Protein AF-A0A075G459-F1 (afdb_monomer)

Sequence (72 aa):
MLAKIGGPGRFELPDIARDSLNLERVDMERLQVEGKSNLTLAETCPACFHVYGDSEEQRCPDCGSSRPMVQA

Foldseek 3Di:
DQVVVPHDADWDQPDDDVPDTDTDGDDCPPPPPPDPQVWDFDQADPPPGDGQPPHPDQADPPPRHGTDIDGD

Radius of gyration: 18.06 Å; Cα contacts (8 Å, |Δi|>4): 76; chains: 1; bounding box: 34×26×40 Å

Mean predicted aligned error: 13.01 Å

Solvent-accessible surface area (backbone atoms only — not comparable to full-atom values): 4972 Å² total; per-residue (Å²): 113,52,73,81,72,76,40,92,77,68,65,48,66,91,55,87,50,91,99,48,85,54,78,45,80,59,77,81,70,79,72,72,71,86,70,85,64,62,65,37,74,52,59,50,39,93,87,78,64,51,72,52,73,92,58,84,69,60,47,41,88,89,79,65,46,74,55,53,75,35,79,105

Organism: NCBI:txid1457814

Secondary structure (DSSP, 8-state):
-GGGGTSS--EE---EETTEE--EEPP------S----EEE-SB-TTT--B-TT---SB-TTT-PBPPEEE-

pLDDT: mean 78.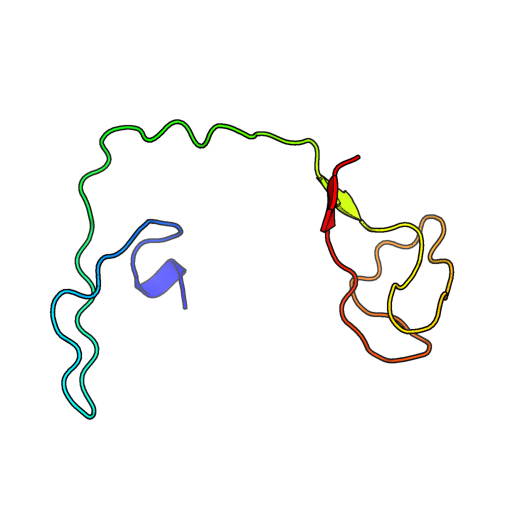3, std 16.35, range [49.0, 97.56]

Structure (mmCIF, N/CA/C/O backbone):
data_AF-A0A075G459-F1
#
_entry.id   AF-A0A075G459-F1
#
loop_
_atom_site.group_PDB
_atom_site.id
_atom_site.type_symbol
_atom_site.label_atom_id
_atom_site.label_alt_id
_atom_site.label_comp_id
_atom_site.label_asym_id
_atom_site.label_entity_id
_atom_site.label_seq_id
_atom_site.pdbx_PDB_ins_code
_atom_site.Cartn_x
_atom_site.Cartn_y
_atom_site.Cartn_z
_atom_site.occupancy
_atom_site.B_iso_or_equiv
_atom_site.auth_seq_id
_atom_site.auth_comp_id
_atom_site.auth_asym_id
_atom_site.auth_atom_id
_atom_site.pdbx_PDB_model_num
ATOM 1 N N . MET A 1 1 ? -16.879 4.942 5.182 1.00 53.69 1 MET A N 1
ATOM 2 C CA . MET A 1 1 ? -17.008 4.368 6.542 1.00 53.69 1 MET A CA 1
ATOM 3 C C . MET A 1 1 ? -16.308 5.244 7.579 1.00 53.69 1 MET A C 1
ATOM 5 O O . MET A 1 1 ? -17.000 5.747 8.448 1.00 53.69 1 MET A O 1
ATOM 9 N N . LEU A 1 2 ? -15.012 5.554 7.422 1.00 53.53 2 LEU A N 1
ATOM 10 C CA . LEU A 1 2 ? -14.243 6.435 8.327 1.00 53.53 2 LEU A CA 1
ATOM 11 C C . LEU A 1 2 ? -14.857 7.837 8.542 1.00 53.53 2 LEU A C 1
ATOM 13 O O . LEU A 1 2 ? -14.901 8.329 9.662 1.00 53.53 2 LEU A O 1
ATOM 17 N N . ALA A 1 3 ? -15.430 8.454 7.502 1.00 56.50 3 ALA A N 1
ATOM 18 C CA . ALA A 1 3 ? -16.124 9.743 7.640 1.00 56.50 3 ALA A CA 1
ATOM 19 C C . ALA A 1 3 ? -17.349 9.686 8.578 1.00 56.50 3 ALA A C 1
ATOM 21 O O . ALA A 1 3 ? -17.664 10.672 9.233 1.00 56.50 3 ALA A O 1
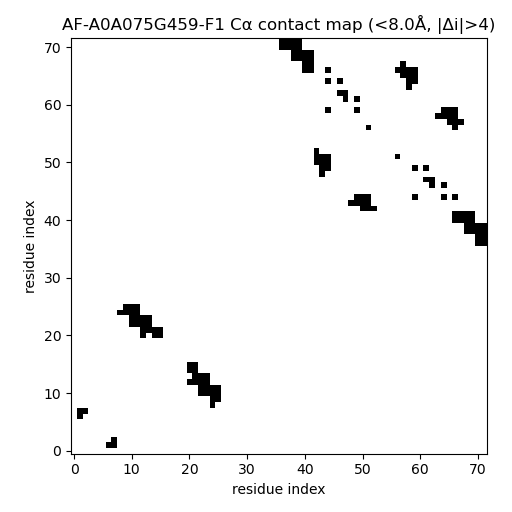ATOM 22 N N . LYS A 1 4 ? -18.018 8.527 8.682 1.00 64.94 4 LYS A N 1
ATOM 23 C CA . LYS A 1 4 ? -19.195 8.348 9.551 1.00 64.94 4 LYS A CA 1
ATOM 24 C C . LYS A 1 4 ? -18.825 8.159 11.028 1.00 64.94 4 LYS A C 1
ATOM 26 O O . LYS A 1 4 ? -19.689 8.320 11.875 1.00 64.94 4 LYS A O 1
ATOM 31 N N . ILE A 1 5 ? -17.561 7.847 11.325 1.00 65.06 5 ILE A N 1
ATOM 32 C CA . ILE A 1 5 ? -17.029 7.661 12.689 1.00 65.06 5 ILE A CA 1
ATOM 33 C C . ILE A 1 5 ? -16.116 8.824 13.125 1.00 65.06 5 ILE A C 1
ATOM 35 O O . ILE A 1 5 ? -15.362 8.723 14.090 1.00 65.06 5 ILE A O 1
ATOM 39 N N . GLY A 1 6 ? -16.188 9.960 12.422 1.00 64.06 6 GLY A N 1
ATOM 40 C CA . GLY A 1 6 ? -15.440 11.171 12.771 1.00 64.06 6 GLY A CA 1
ATOM 41 C C . GLY A 1 6 ? -14.013 11.227 12.221 1.00 64.06 6 GLY A C 1
ATOM 42 O O . GLY A 1 6 ? -13.173 11.905 12.804 1.00 64.06 6 GLY A O 1
ATOM 43 N N . GLY A 1 7 ? -13.741 10.542 11.108 1.00 67.12 7 GLY A N 1
ATOM 44 C CA . GLY A 1 7 ? -12.472 10.635 10.387 1.00 67.12 7 GLY A CA 1
ATOM 45 C C . GLY A 1 7 ? -11.398 9.653 10.872 1.00 67.12 7 GLY A C 1
ATOM 46 O O . GLY A 1 7 ? -11.684 8.760 11.670 1.00 67.12 7 GLY A O 1
ATOM 47 N N . PRO A 1 8 ? -10.167 9.762 10.341 1.00 66.88 8 PRO A N 1
ATOM 48 C CA . PRO A 1 8 ? -9.044 8.946 10.789 1.00 66.88 8 PRO A CA 1
ATOM 49 C C . PRO A 1 8 ? -8.720 9.253 12.259 1.00 66.88 8 PRO A C 1
ATOM 51 O O . PRO A 1 8 ? -8.587 10.411 12.644 1.00 66.88 8 PRO A O 1
ATOM 54 N N . GLY A 1 9 ? -8.600 8.213 13.081 1.00 66.81 9 GLY A N 1
ATOM 55 C CA . GLY A 1 9 ? -8.326 8.324 14.512 1.00 66.81 9 GLY A CA 1
ATOM 56 C C . GLY A 1 9 ? -8.053 6.956 15.131 1.00 66.81 9 GLY A C 1
ATOM 57 O O . GLY A 1 9 ? -8.327 5.927 14.509 1.00 66.81 9 GLY A O 1
ATOM 58 N N . ARG A 1 10 ? -7.487 6.943 16.341 1.00 65.88 10 ARG A N 1
ATOM 59 C CA . ARG A 1 10 ? -7.315 5.723 17.135 1.00 65.88 10 ARG A CA 1
ATOM 60 C C . ARG A 1 10 ? -8.560 5.519 17.998 1.00 65.88 10 ARG A C 1
ATOM 62 O O . ARG A 1 10 ? -9.016 6.455 18.651 1.00 65.88 10 ARG A O 1
ATOM 69 N N . PHE A 1 11 ? -9.089 4.304 17.973 1.00 73.81 11 PHE A N 1
ATOM 70 C CA . PHE A 1 11 ? -10.251 3.898 18.751 1.00 73.81 11 PHE A CA 1
ATOM 71 C C . PHE A 1 11 ? -9.870 2.702 19.607 1.00 73.81 11 PHE A C 1
ATOM 73 O O . PHE A 1 11 ? -9.092 1.852 19.163 1.00 73.81 11 PHE A O 1
ATOM 80 N N . GLU A 1 12 ? -10.419 2.644 20.809 1.00 68.44 12 GLU A N 1
ATOM 81 C CA . GLU A 1 12 ? -10.312 1.470 21.664 1.00 68.44 12 GLU A CA 1
ATOM 82 C C . GLU A 1 12 ? -11.585 0.634 21.572 1.00 68.44 12 GLU A C 1
ATOM 84 O O . GLU A 1 12 ? -12.680 1.147 21.325 1.00 68.44 12 GLU A O 1
ATOM 89 N N . LEU A 1 13 ? -11.400 -0.678 21.714 1.00 75.50 13 LEU A N 1
ATOM 90 C CA . LEU A 1 13 ? -12.454 -1.684 21.753 1.00 75.50 13 LEU A CA 1
ATOM 91 C C . LEU A 1 13 ? -12.450 -2.291 23.161 1.00 75.50 13 LEU A C 1
ATOM 93 O O . LEU A 1 13 ? -11.840 -3.345 23.350 1.00 75.50 13 LEU A O 1
ATOM 97 N N . PRO A 1 14 ? -13.037 -1.604 24.157 1.00 62.06 14 PRO A N 1
ATOM 98 C CA . PRO A 1 14 ? -12.930 -2.018 25.554 1.00 62.06 14 PRO A CA 1
ATOM 99 C C . PRO A 1 14 ? -13.618 -3.364 25.831 1.00 62.06 14 PRO A C 1
ATOM 101 O O . PRO A 1 14 ? -13.117 -4.138 26.640 1.00 62.06 14 PRO A O 1
ATOM 104 N N . ASP A 1 15 ? -14.695 -3.688 25.105 1.00 64.69 15 ASP A N 1
ATOM 105 C CA . ASP A 1 15 ? -15.452 -4.932 25.266 1.00 64.69 15 ASP A CA 1
ATOM 106 C C . ASP A 1 15 ? -15.756 -5.593 23.914 1.00 64.69 15 ASP A C 1
ATOM 108 O O . ASP A 1 15 ? -16.384 -5.000 23.032 1.00 64.69 15 ASP A O 1
ATOM 112 N N . ILE A 1 16 ? -15.349 -6.857 23.759 1.00 63.22 16 ILE A N 1
ATOM 113 C CA . ILE A 1 16 ? -15.725 -7.702 22.618 1.00 63.22 16 ILE A CA 1
ATOM 114 C C . ILE A 1 16 ? -16.839 -8.644 23.073 1.00 63.22 16 ILE A C 1
ATOM 116 O O . ILE A 1 16 ? -16.590 -9.742 23.570 1.00 63.22 16 ILE A O 1
ATOM 120 N N . ALA A 1 17 ? -18.084 -8.213 22.887 1.00 72.44 17 ALA A N 1
ATOM 121 C CA . ALA A 1 17 ? -19.253 -9.074 23.021 1.00 72.44 17 ALA A CA 1
ATOM 122 C C . ALA A 1 17 ? -19.695 -9.590 21.642 1.00 72.44 17 ALA A C 1
ATOM 124 O O . ALA A 1 17 ? -19.556 -8.917 20.619 1.00 72.44 17 ALA A O 1
ATOM 125 N N . ARG A 1 18 ? -20.200 -10.829 21.608 1.00 73.00 18 ARG A N 1
ATOM 126 C CA . ARG A 1 18 ? -20.685 -11.462 20.375 1.00 73.00 18 ARG A CA 1
ATOM 127 C C . ARG A 1 18 ? -21.795 -10.576 19.782 1.00 73.00 18 ARG A C 1
ATOM 129 O O . ARG A 1 18 ? -22.708 -10.188 20.500 1.00 73.00 18 ARG A O 1
ATOM 136 N N . ASP A 1 19 ? -21.662 -10.228 18.503 1.00 72.81 19 ASP A N 1
ATOM 137 C CA . ASP A 1 19 ? -22.561 -9.343 17.741 1.00 72.81 19 ASP A CA 1
ATOM 138 C C . ASP A 1 19 ? -22.594 -7.851 18.147 1.00 72.81 19 ASP A C 1
ATOM 140 O O . ASP A 1 19 ? -23.426 -7.099 17.638 1.00 72.81 19 ASP A O 1
ATOM 144 N N . SER A 1 20 ? -21.668 -7.371 18.988 1.00 70.12 20 SER A N 1
ATOM 145 C CA . SER A 1 20 ? -21.575 -5.945 19.346 1.00 70.12 20 SER A CA 1
ATOM 146 C C . SER A 1 20 ? -20.149 -5.402 19.245 1.00 70.12 20 SER A C 1
ATOM 148 O O . SER A 1 20 ? -19.212 -6.016 19.751 1.00 70.12 20 SER A O 1
ATOM 150 N N . LEU A 1 21 ? -19.996 -4.221 18.642 1.00 71.69 21 LEU A N 1
ATOM 151 C CA . LEU A 1 21 ? -18.724 -3.506 18.537 1.00 71.69 21 LEU A CA 1
ATOM 152 C C . LEU A 1 21 ? -18.890 -2.105 19.132 1.00 71.69 21 LEU A C 1
ATOM 154 O O . LEU A 1 21 ? -19.618 -1.286 18.571 1.00 71.69 21 LEU A O 1
ATOM 158 N N . ASN A 1 22 ? -18.230 -1.838 20.258 1.00 74.19 22 ASN A N 1
ATOM 159 C CA . ASN A 1 22 ? -18.225 -0.523 20.896 1.00 74.19 22 ASN A CA 1
ATOM 160 C C . ASN A 1 22 ? -16.891 0.180 20.613 1.00 74.19 22 ASN A C 1
ATOM 162 O O . ASN A 1 22 ? -15.840 -0.410 20.837 1.00 74.19 22 ASN A O 1
ATOM 166 N N . LEU A 1 23 ? -16.946 1.397 20.070 1.00 72.62 23 LEU A N 1
ATOM 167 C CA . LEU A 1 23 ? -15.787 2.183 19.648 1.00 72.62 23 LEU A CA 1
ATOM 168 C C . LEU A 1 23 ? -15.734 3.467 20.469 1.00 72.62 23 LEU A C 1
ATOM 170 O O . LEU A 1 23 ? -16.575 4.349 20.286 1.00 72.62 23 LEU A O 1
ATOM 174 N N . GLU A 1 24 ? -14.710 3.606 21.303 1.00 71.38 24 GLU A N 1
ATOM 175 C CA . GLU A 1 24 ? -14.477 4.831 22.065 1.00 71.38 24 GLU A CA 1
ATOM 176 C C . GLU A 1 24 ? -13.351 5.655 21.444 1.00 71.38 24 GLU A C 1
ATOM 178 O O . GLU A 1 24 ? -12.348 5.126 20.952 1.00 71.38 24 GLU A O 1
ATOM 183 N N . ARG A 1 25 ? -13.537 6.979 21.425 1.00 68.44 25 ARG A N 1
ATOM 184 C CA . ARG A 1 25 ? -12.511 7.915 20.966 1.00 68.44 25 ARG A CA 1
ATOM 185 C C . ARG A 1 25 ? -11.505 8.103 22.089 1.00 68.44 25 ARG A C 1
ATOM 187 O O . ARG A 1 25 ? -11.862 8.612 23.144 1.00 68.44 25 ARG A O 1
ATO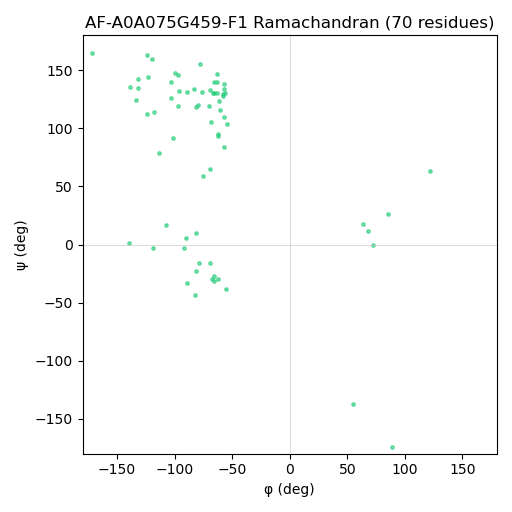M 194 N N . VAL A 1 26 ? -10.251 7.770 21.815 1.00 69.38 26 VAL A N 1
ATOM 195 C CA . VAL A 1 26 ? -9.146 8.120 22.707 1.00 69.38 26 VAL A CA 1
ATOM 196 C C . VAL A 1 26 ? -8.836 9.605 22.526 1.00 69.38 26 VAL A C 1
ATOM 198 O O . VAL A 1 26 ? -8.732 10.082 21.388 1.00 69.38 26 VAL A O 1
ATOM 201 N N . ASP A 1 27 ? -8.725 10.342 23.633 1.00 61.66 27 ASP A N 1
ATOM 202 C CA . ASP A 1 27 ? -8.362 11.756 23.607 1.00 61.66 27 ASP A CA 1
ATOM 203 C C . ASP A 1 27 ? -7.018 11.963 22.900 1.00 61.66 27 ASP A C 1
ATOM 205 O O . ASP A 1 27 ? -6.063 11.200 23.057 1.00 61.66 27 ASP A O 1
ATOM 209 N N . MET A 1 28 ? -6.966 13.010 22.073 1.00 56.91 28 MET A N 1
ATOM 210 C CA . MET A 1 28 ? -5.819 13.363 21.238 1.00 56.91 28 MET A CA 1
ATOM 211 C C . MET A 1 28 ? -4.689 13.987 22.066 1.00 56.91 28 MET A C 1
ATOM 213 O O . MET A 1 28 ? -4.248 15.104 21.782 1.00 56.91 28 MET A O 1
ATOM 217 N N . GLU A 1 29 ? -4.163 13.284 23.067 1.00 55.69 29 GLU A N 1
ATOM 218 C CA . GLU A 1 29 ? -2.767 13.523 23.414 1.00 55.69 29 GLU A CA 1
ATOM 219 C C . GLU A 1 29 ? -1.966 13.185 22.164 1.00 55.69 29 GLU A C 1
ATOM 2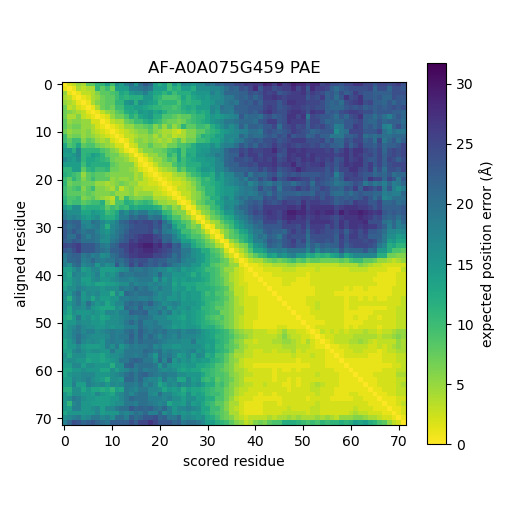21 O O . GLU A 1 29 ? -2.044 12.078 21.634 1.00 55.69 29 GLU A O 1
ATOM 226 N N . ARG A 1 30 ? -1.320 14.214 21.606 1.00 52.31 30 ARG A N 1
ATOM 227 C CA . ARG A 1 30 ? -0.607 14.190 20.329 1.00 52.31 30 ARG A CA 1
ATOM 228 C C . ARG A 1 30 ? 0.469 13.109 20.365 1.00 52.31 30 ARG A C 1
ATOM 230 O O . ARG A 1 30 ? 1.638 13.401 20.599 1.00 52.31 30 ARG A O 1
ATOM 237 N N . LEU A 1 31 ? 0.076 11.877 20.070 1.00 50.47 31 LEU A N 1
ATOM 238 C CA . LEU A 1 31 ? 0.965 10.828 19.625 1.00 50.47 31 LEU A CA 1
ATOM 239 C C . LEU A 1 31 ? 1.525 11.337 18.304 1.00 50.47 31 LEU A C 1
ATOM 241 O O . LEU A 1 31 ? 0.895 11.243 17.250 1.00 50.47 31 LEU A O 1
ATOM 245 N N . GLN A 1 32 ? 2.687 11.982 18.391 1.00 49.00 32 GLN A N 1
ATOM 246 C CA . GLN A 1 32 ? 3.561 12.157 17.252 1.00 49.00 32 GLN A CA 1
ATOM 247 C C . GLN A 1 32 ? 3.778 10.745 16.727 1.00 49.00 32 GLN A C 1
ATOM 249 O O . GLN A 1 32 ? 4.446 9.941 17.368 1.00 49.00 32 GLN A O 1
ATOM 254 N N . VAL A 1 33 ? 3.112 10.409 15.624 1.00 55.38 33 VAL A N 1
ATOM 255 C CA . VAL A 1 33 ? 3.408 9.191 14.884 1.00 55.38 33 VAL A CA 1
ATOM 256 C C . VAL A 1 33 ? 4.849 9.370 14.423 1.00 55.38 33 VAL A C 1
ATOM 258 O O . VAL A 1 33 ? 5.114 10.082 13.453 1.00 55.38 33 VAL A O 1
ATOM 261 N N . GLU 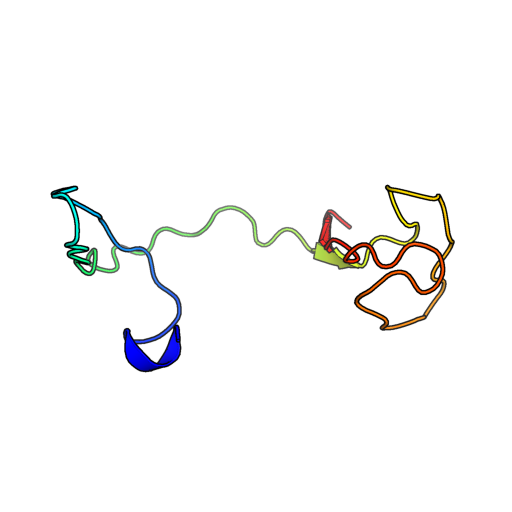A 1 34 ? 5.787 8.836 15.202 1.00 52.41 34 GLU A N 1
ATOM 262 C CA . GLU A 1 34 ? 7.177 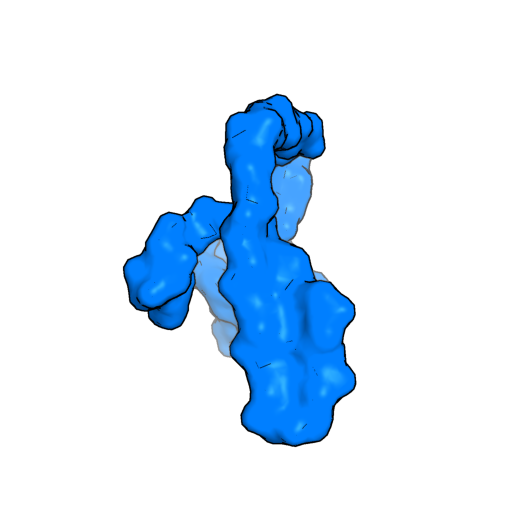8.720 14.801 1.00 52.41 34 GLU A CA 1
ATOM 263 C C . GLU A 1 34 ? 7.191 7.920 13.504 1.00 52.41 34 GLU A C 1
ATOM 265 O O . GLU A 1 34 ? 6.842 6.743 13.479 1.00 52.41 34 GLU A O 1
ATOM 270 N N . GLY A 1 35 ? 7.515 8.594 12.405 1.00 54.34 35 GLY A N 1
ATOM 271 C CA . GLY A 1 35 ? 7.532 7.971 11.090 1.00 54.34 35 GLY A CA 1
ATOM 272 C C . GLY A 1 35 ? 6.614 8.655 10.094 1.00 54.34 35 GLY A C 1
ATOM 273 O O . GLY A 1 35 ? 5.747 8.026 9.497 1.00 54.34 35 GLY A O 1
ATOM 274 N N . LYS A 1 36 ? 6.897 9.922 9.781 1.00 56.28 36 LYS A N 1
ATOM 275 C CA . LYS A 1 36 ? 6.761 10.356 8.384 1.00 56.28 36 LYS A CA 1
ATOM 276 C C . LYS A 1 36 ? 7.873 9.675 7.577 1.00 56.28 36 LYS A C 1
ATOM 278 O O . LYS A 1 36 ? 8.809 10.337 7.139 1.00 56.28 36 LYS A O 1
ATOM 283 N N . SER A 1 37 ? 7.841 8.347 7.468 1.00 64.62 37 SER A N 1
ATOM 284 C CA . SER A 1 37 ? 8.659 7.662 6.477 1.00 64.62 37 SER A CA 1
ATOM 285 C C . SER A 1 37 ? 8.121 8.081 5.115 1.00 64.62 37 SER A C 1
ATOM 287 O O . SER A 1 37 ? 6.910 8.114 4.890 1.00 64.62 37 SER A O 1
ATOM 289 N N . ASN A 1 38 ? 9.017 8.509 4.229 1.00 81.31 38 ASN A N 1
ATOM 290 C CA . ASN A 1 38 ? 8.636 8.820 2.863 1.00 81.31 38 ASN A CA 1
ATOM 291 C C . ASN A 1 38 ? 8.260 7.489 2.204 1.00 81.31 38 ASN A C 1
ATOM 293 O O . ASN A 1 38 ? 9.130 6.645 2.000 1.00 81.31 38 ASN A O 1
ATOM 297 N N . LEU A 1 39 ? 6.966 7.253 2.002 1.00 88.19 39 LEU A N 1
ATOM 298 C CA . LEU A 1 39 ? 6.466 6.017 1.415 1.00 88.19 39 LEU A CA 1
ATOM 299 C C . LEU A 1 39 ? 6.248 6.220 -0.086 1.00 88.19 39 LEU A C 1
ATOM 301 O O . LEU A 1 39 ? 5.604 7.187 -0.491 1.00 88.19 39 LEU A O 1
ATOM 305 N N . THR A 1 40 ? 6.735 5.290 -0.900 1.00 91.75 40 THR A N 1
ATOM 306 C CA . THR A 1 40 ? 6.568 5.269 -2.360 1.00 91.75 40 THR A CA 1
ATOM 307 C C . THR A 1 40 ? 5.846 3.997 -2.794 1.00 91.75 40 THR A C 1
ATOM 309 O O . THR A 1 40 ? 5.771 3.012 -2.056 1.00 91.75 40 THR A O 1
ATOM 312 N N . LEU A 1 41 ? 5.248 4.011 -3.987 1.00 93.81 41 LEU A N 1
ATOM 313 C CA . LEU A 1 41 ? 4.666 2.799 -4.561 1.00 93.81 41 LEU A CA 1
ATOM 314 C C . LEU A 1 41 ? 5.786 1.829 -4.946 1.00 93.81 41 LEU A C 1
ATOM 316 O O . LEU A 1 41 ? 6.740 2.225 -5.609 1.00 93.81 41 LEU A O 1
ATOM 320 N N . ALA A 1 42 ? 5.649 0.555 -4.576 1.00 94.44 42 ALA A N 1
ATOM 321 C CA . ALA A 1 42 ? 6.661 -0.455 -4.880 1.00 94.44 42 ALA A CA 1
ATOM 322 C C . ALA A 1 42 ? 6.951 -0.533 -6.388 1.00 94.44 42 ALA A C 1
ATOM 324 O O . ALA A 1 42 ? 6.025 -0.661 -7.186 1.00 94.44 42 ALA A O 1
ATOM 325 N N . GLU A 1 43 ? 8.216 -0.503 -6.800 1.00 95.81 43 GLU A N 1
ATOM 326 C CA . GLU A 1 43 ? 8.592 -0.567 -8.224 1.00 95.81 43 GLU A CA 1
ATOM 327 C C . GLU A 1 43 ? 8.245 -1.914 -8.876 1.00 95.81 43 GLU A C 1
ATOM 329 O O . GLU A 1 43 ? 7.990 -1.989 -10.078 1.00 95.81 43 GLU A O 1
ATOM 334 N N . THR A 1 44 ? 8.197 -2.981 -8.072 1.00 96.69 44 THR A N 1
ATOM 335 C CA . THR A 1 44 ? 7.967 -4.357 -8.523 1.00 96.69 44 THR A CA 1
ATOM 336 C C . THR A 1 44 ? 6.889 -5.044 -7.686 1.00 96.69 44 THR A C 1
ATOM 338 O O . THR A 1 44 ? 6.799 -4.856 -6.471 1.00 96.69 44 THR A O 1
ATOM 341 N N . CYS A 1 45 ? 6.057 -5.865 -8.325 1.00 97.00 45 CYS A N 1
ATOM 342 C CA . CYS A 1 45 ? 5.022 -6.641 -7.659 1.00 97.00 45 CYS A CA 1
ATOM 343 C C . CYS A 1 45 ? 5.645 -7.768 -6.817 1.00 97.00 45 CYS A C 1
ATOM 345 O O . CYS A 1 45 ? 6.251 -8.672 -7.389 1.00 97.00 45 CYS A O 1
ATOM 347 N N . PRO A 1 46 ? 5.443 -7.810 -5.488 1.00 95.69 46 PRO A N 1
ATOM 348 C CA . PRO A 1 46 ? 6.056 -8.835 -4.638 1.00 95.69 46 PRO A CA 1
ATOM 349 C C . PRO A 1 46 ? 5.480 -10.242 -4.863 1.00 95.69 46 PRO A C 1
ATOM 351 O O . PRO A 1 46 ? 6.068 -11.223 -4.425 1.00 95.69 46 PRO A O 1
ATOM 354 N N . ALA A 1 47 ? 4.322 -10.349 -5.524 1.00 97.25 47 ALA A N 1
ATOM 355 C CA . ALA A 1 47 ? 3.648 -11.623 -5.763 1.00 97.25 47 ALA A CA 1
ATOM 356 C C . ALA A 1 47 ? 4.083 -12.312 -7.067 1.00 97.25 47 ALA A C 1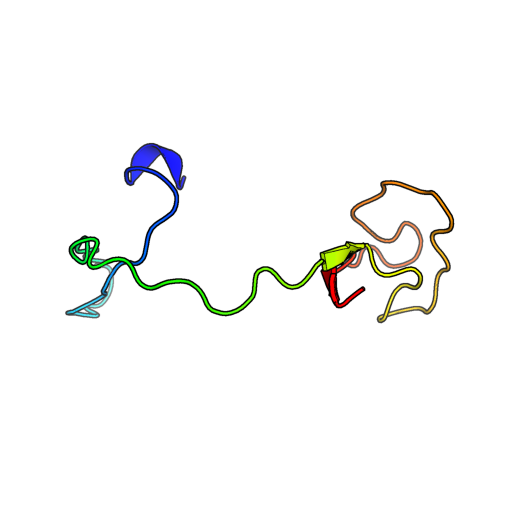
ATOM 358 O O . ALA A 1 47 ? 4.080 -13.536 -7.141 1.00 97.25 47 ALA A O 1
ATOM 359 N N . CYS A 1 48 ? 4.404 -11.538 -8.108 1.00 97.56 48 CYS A N 1
ATOM 360 C CA . CYS A 1 48 ? 4.670 -12.075 -9.450 1.00 97.56 48 CYS A CA 1
ATOM 361 C C . CYS A 1 48 ? 5.839 -11.408 -10.182 1.00 97.56 48 CYS A C 1
ATOM 363 O O . CYS A 1 48 ? 6.123 -11.766 -11.318 1.00 97.56 48 CYS A O 1
ATOM 365 N N . PHE A 1 49 ? 6.512 -10.449 -9.544 1.00 97.25 49 PHE A N 1
ATOM 366 C CA . PHE A 1 49 ? 7.672 -9.731 -10.073 1.00 97.25 49 PHE A CA 1
ATOM 367 C C . PHE A 1 49 ? 7.422 -8.867 -11.321 1.00 97.25 49 PHE A C 1
ATOM 369 O O . PHE A 1 49 ? 8.370 -8.447 -11.976 1.00 97.25 49 PHE A O 1
ATOM 376 N N . HIS A 1 50 ? 6.163 -8.531 -11.615 1.00 97.00 50 HIS A N 1
ATOM 377 C CA . HIS A 1 50 ? 5.819 -7.506 -12.603 1.00 97.00 50 HIS A CA 1
ATOM 378 C C . HIS A 1 50 ? 6.458 -6.149 -12.250 1.00 97.00 50 HIS A C 1
ATOM 380 O O . HIS A 1 50 ? 6.361 -5.716 -11.099 1.00 97.00 50 HIS A O 1
ATOM 386 N N . VAL A 1 51 ? 7.066 -5.472 -13.227 1.00 97.31 51 VAL A N 1
ATOM 387 C CA . VAL A 1 51 ? 7.706 -4.154 -13.064 1.00 97.31 51 VAL A CA 1
ATOM 388 C C . VAL A 1 51 ? 6.739 -3.062 -13.508 1.00 97.31 51 VAL A C 1
ATOM 390 O O . VAL A 1 51 ? 6.349 -3.020 -14.669 1.00 97.31 51 VAL A O 1
ATOM 393 N N . TYR A 1 52 ? 6.379 -2.165 -12.591 1.00 94.81 52 TYR A N 1
ATOM 394 C CA . TYR A 1 52 ? 5.352 -1.147 -12.840 1.00 94.81 52 TYR A CA 1
ATOM 395 C C . TYR A 1 52 ? 5.864 0.084 -13.603 1.00 94.81 52 TYR A C 1
ATOM 397 O O . TYR A 1 52 ? 5.064 0.813 -14.189 1.00 94.81 52 TYR A O 1
ATOM 405 N N . GLY A 1 53 ? 7.174 0.356 -13.571 1.00 91.69 53 GLY A N 1
ATOM 406 C CA . GLY A 1 53 ? 7.741 1.606 -14.091 1.00 91.69 53 GLY A CA 1
ATOM 407 C C . GLY A 1 53 ? 7.083 2.840 -13.457 1.00 91.69 53 GLY A C 1
ATOM 408 O O . GLY A 1 53 ? 6.781 2.840 -12.262 1.00 91.69 53 GLY A O 1
ATOM 409 N N . ASP A 1 54 ? 6.792 3.850 -14.279 1.00 89.81 54 ASP A N 1
ATOM 410 C CA . ASP A 1 54 ? 6.137 5.104 -13.868 1.00 89.81 54 ASP A CA 1
ATOM 411 C C . ASP A 1 54 ? 4.603 4.992 -13.743 1.00 89.81 54 ASP A C 1
ATOM 413 O O . ASP A 1 54 ? 3.902 5.997 -13.625 1.00 89.81 54 ASP A O 1
ATOM 417 N N . SER A 1 55 ? 4.050 3.777 -13.804 1.00 92.38 55 SER A N 1
ATOM 418 C CA . SER A 1 55 ? 2.609 3.558 -13.673 1.00 92.38 55 SER A CA 1
ATOM 419 C C . SER A 1 55 ? 2.101 3.993 -12.295 1.00 92.38 55 SER A C 1
ATOM 421 O O . SER A 1 55 ? 2.716 3.696 -11.269 1.00 92.38 55 SER A O 1
ATOM 423 N N . GLU A 1 56 ? 0.927 4.627 -12.250 1.00 91.31 56 GLU A N 1
ATOM 424 C CA . GLU A 1 56 ? 0.211 4.962 -11.007 1.00 91.31 56 GLU A CA 1
ATOM 425 C C . GLU A 1 56 ? -0.765 3.853 -10.564 1.00 91.31 56 GLU A C 1
ATOM 427 O O . GLU A 1 56 ? -1.514 4.007 -9.590 1.00 91.31 56 GLU A O 1
ATOM 432 N N . GLU A 1 57 ? -0.766 2.712 -11.263 1.00 93.12 57 GLU A N 1
ATOM 433 C CA . GLU A 1 57 ? -1.640 1.581 -10.967 1.00 93.12 57 GLU A CA 1
ATOM 434 C C . GLU A 1 57 ? -1.444 1.067 -9.536 1.00 93.12 57 GLU A C 1
ATOM 436 O O . GLU A 1 57 ? -0.340 0.767 -9.078 1.00 93.12 57 GLU A O 1
ATOM 441 N N . GLN A 1 58 ? -2.567 0.922 -8.833 1.00 94.44 58 GLN A N 1
ATOM 442 C CA . GLN A 1 58 ? -2.632 0.430 -7.452 1.00 94.44 58 GLN A CA 1
ATOM 443 C C . GLN A 1 58 ? -2.822 -1.092 -7.373 1.00 94.44 58 GLN A C 1
ATOM 445 O O . GLN A 1 58 ? -2.881 -1.671 -6.285 1.00 94.44 58 GLN A O 1
ATOM 450 N N . ARG A 1 59 ? -2.967 -1.759 -8.519 1.00 96.00 59 ARG A N 1
ATOM 451 C CA . ARG A 1 59 ? -3.204 -3.198 -8.623 1.00 96.00 59 ARG A CA 1
ATOM 452 C C . ARG A 1 59 ? -2.375 -3.762 -9.768 1.00 96.00 59 ARG A C 1
ATOM 454 O O . ARG A 1 59 ? -2.347 -3.176 -10.839 1.00 96.00 59 ARG A O 1
ATOM 461 N N . CYS A 1 60 ? -1.738 -4.901 -9.528 1.00 97.31 60 CYS A N 1
ATOM 462 C CA . CYS A 1 60 ? -0.960 -5.620 -10.522 1.00 97.31 60 CYS A CA 1
ATOM 463 C C . CYS A 1 60 ? -1.853 -6.060 -11.692 1.00 97.31 60 CYS A C 1
ATOM 465 O O . CYS A 1 60 ? -2.816 -6.795 -11.433 1.00 97.31 60 CYS A O 1
ATOM 467 N N . PRO A 1 61 ? -1.542 -5.681 -12.943 1.00 96.38 61 PRO A N 1
ATOM 468 C CA . PRO A 1 61 ? -2.304 -6.130 -14.106 1.00 96.38 61 PRO A CA 1
ATOM 469 C C . PRO A 1 61 ? -2.142 -7.637 -14.352 1.00 96.38 61 PRO A C 1
ATOM 471 O O . PRO A 1 61 ? -3.084 -8.287 -14.798 1.00 96.38 61 PRO A O 1
ATOM 474 N N . ASP A 1 62 ? -0.993 -8.209 -13.980 1.00 97.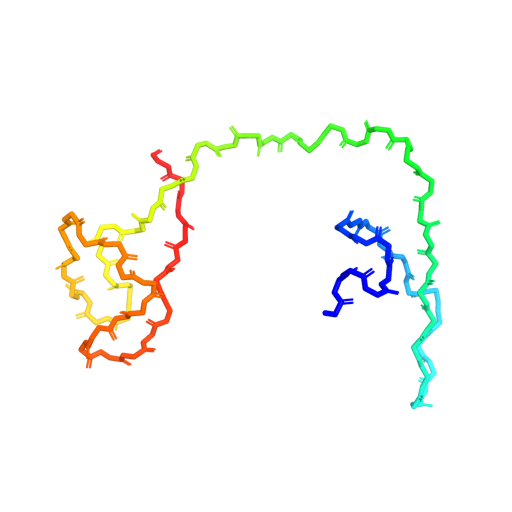31 62 ASP A N 1
ATOM 475 C CA . ASP A 1 62 ? -0.670 -9.608 -14.278 1.00 97.31 62 ASP A CA 1
ATOM 476 C C . ASP A 1 62 ? -1.297 -10.588 -13.280 1.00 97.31 62 ASP A C 1
ATOM 478 O O . ASP A 1 62 ? -1.818 -11.633 -13.665 1.00 97.31 62 ASP A O 1
ATOM 482 N N . CYS A 1 63 ? -1.246 -10.273 -11.980 1.00 97.56 63 CYS A N 1
ATOM 483 C CA . CYS A 1 63 ? -1.690 -11.194 -10.925 1.00 97.56 63 CYS A CA 1
ATOM 484 C C . CYS A 1 63 ? -2.844 -10.672 -10.060 1.00 97.56 63 CYS A C 1
ATOM 486 O O . CYS A 1 63 ? -3.306 -11.373 -9.161 1.00 97.56 63 CYS A O 1
ATOM 488 N N . GLY A 1 64 ? -3.299 -9.435 -10.275 1.00 96.56 64 GLY A N 1
ATOM 489 C CA . GLY A 1 64 ? -4.419 -8.842 -9.541 1.00 96.56 64 GLY A CA 1
ATOM 490 C C . GLY A 1 64 ? -4.135 -8.459 -8.083 1.00 96.56 64 GLY A C 1
ATOM 491 O O . GLY A 1 64 ? -5.035 -7.935 -7.420 1.00 96.56 64 GLY A O 1
ATOM 492 N N . SER A 1 65 ? -2.916 -8.688 -7.578 1.00 96.69 65 SER A N 1
ATOM 493 C CA . SER A 1 65 ? -2.495 -8.274 -6.232 1.00 96.69 65 SER A CA 1
ATOM 494 C C . SER A 1 65 ? -2.508 -6.752 -6.086 1.00 96.69 65 SER A C 1
ATOM 496 O O . SER A 1 65 ? -2.181 -6.031 -7.024 1.00 96.69 65 SER A O 1
ATOM 498 N N . SER A 1 66 ? -2.823 -6.241 -4.896 1.00 96.44 66 SER A N 1
ATOM 499 C CA . SER A 1 66 ? -2.645 -4.819 -4.579 1.00 96.44 66 SER A CA 1
ATOM 500 C C . SER A 1 66 ? -1.162 -4.442 -4.568 1.00 96.44 66 SER A C 1
ATOM 502 O O . SER A 1 66 ? -0.339 -5.202 -4.046 1.00 96.44 66 SER A O 1
ATOM 504 N N . ARG A 1 67 ? -0.827 -3.266 -5.104 1.00 96.56 67 ARG A N 1
ATOM 505 C CA . ARG A 1 67 ? 0.521 -2.694 -5.062 1.00 96.56 67 ARG A CA 1
ATOM 506 C C . ARG A 1 67 ? 0.743 -2.025 -3.698 1.00 96.56 67 ARG A C 1
ATOM 508 O O . ARG A 1 67 ? -0.004 -1.110 -3.358 1.00 96.56 67 ARG A O 1
ATOM 515 N N . PRO A 1 68 ? 1.712 -2.481 -2.889 1.00 94.69 68 PRO A N 1
ATOM 516 C CA . PRO A 1 68 ? 1.944 -1.904 -1.573 1.00 94.69 68 PRO A CA 1
ATOM 517 C C . PRO A 1 68 ? 2.706 -0.577 -1.663 1.00 94.69 68 PRO A C 1
ATOM 519 O O . PRO A 1 68 ? 3.476 -0.341 -2.599 1.00 94.69 68 PRO A O 1
ATOM 522 N N . MET A 1 69 ? 2.529 0.255 -0.637 1.00 93.94 69 MET A N 1
ATOM 523 C CA . MET A 1 69 ? 3.454 1.345 -0.338 1.00 93.94 69 MET A CA 1
ATOM 524 C C . MET A 1 69 ? 4.622 0.793 0.481 1.00 93.94 69 MET A C 1
ATOM 526 O O . MET A 1 69 ? 4.409 0.050 1.441 1.00 93.94 69 MET A O 1
ATOM 530 N N . VAL A 1 70 ? 5.841 1.151 0.105 1.00 91.31 70 VAL A N 1
ATOM 531 C CA . VAL A 1 70 ? 7.084 0.738 0.762 1.00 91.31 70 VAL A CA 1
ATOM 532 C C . VAL A 1 70 ? 7.874 1.971 1.172 1.00 91.31 70 VAL A C 1
ATOM 534 O O . VAL A 1 70 ? 7.594 3.075 0.712 1.00 91.31 70 VAL A O 1
ATOM 537 N N . GLN A 1 71 ? 8.833 1.804 2.074 1.00 87.88 71 GLN A N 1
ATOM 538 C CA . GLN A 1 71 ? 9.751 2.885 2.414 1.00 87.88 71 GLN A CA 1
ATOM 539 C C . GLN A 1 71 ? 10.630 3.202 1.197 1.00 87.88 71 GLN A C 1
ATOM 541 O O . GLN A 1 71 ? 11.149 2.268 0.584 1.00 87.88 71 GLN A O 1
ATOM 546 N N . ALA A 1 72 ? 10.718 4.490 0.846 1.00 72.94 72 ALA A N 1
ATOM 547 C CA . ALA A 1 72 ? 11.558 4.985 -0.244 1.00 72.94 72 ALA A CA 1
ATOM 548 C C . ALA A 1 72 ? 13.041 4.669 -0.023 1.00 72.94 72 ALA A C 1
ATOM 550 O O . ALA A 1 72 ? 13.480 4.710 1.154 1.00 72.94 72 ALA A O 1
#

InterPro domains:
  IPR036283 NOB1 zinc finger-like superfamily [SSF144206] (43-66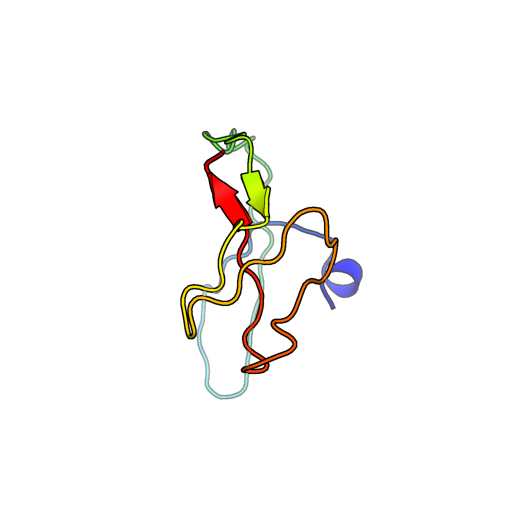)